Protein AF-A0A7J2VV22-F1 (afdb_monomer)

Solvent-accessible surface area (backbone atoms only — not comparable to full-atom values): 4633 Å² total; per-residue (Å²): 128,60,70,45,77,38,78,69,40,41,41,71,59,41,53,57,39,47,74,66,65,29,48,41,29,41,53,65,64,94,46,73,69,51,30,50,52,32,50,78,67,68,68,52,51,71,54,90,61,54,71,35,82,67,82,80,74,81,65,72,66,58,74,73,59,74,79,78,83,87,82,88,132

Structure (mmCIF, N/CA/C/O backbone):
data_AF-A0A7J2VV22-F1
#
_entry.id   AF-A0A7J2VV22-F1
#
loop_
_atom_site.group_PDB
_atom_site.id
_atom_site.type_symbol
_atom_site.label_atom_id
_atom_site.label_alt_id
_atom_site.label_comp_id
_atom_site.label_asym_id
_atom_site.label_entity_id
_atom_site.label_seq_id
_atom_site.pdbx_PDB_ins_code
_atom_site.Cartn_x
_atom_site.Cartn_y
_atom_site.Cartn_z
_atom_site.occupancy
_atom_site.B_iso_or_equiv
_atom_site.auth_seq_id
_atom_site.auth_comp_id
_atom_site.auth_asym_id
_atom_site.auth_atom_id
_atom_site.pdbx_PDB_model_num
ATOM 1 N N . MET A 1 1 ? -2.361 -11.297 -7.607 1.00 62.16 1 MET A N 1
ATOM 2 C CA . MET A 1 1 ? -2.202 -10.338 -6.498 1.00 62.16 1 MET A CA 1
ATOM 3 C C . MET A 1 1 ? -2.320 -8.985 -7.133 1.00 62.16 1 MET A C 1
ATOM 5 O O . MET A 1 1 ? -1.524 -8.701 -8.011 1.00 62.16 1 MET A O 1
ATOM 9 N N . ASP A 1 2 ? -3.326 -8.227 -6.732 1.00 85.44 2 ASP A N 1
ATOM 10 C CA . ASP A 1 2 ? -3.759 -7.036 -7.465 1.00 85.44 2 ASP A CA 1
ATOM 11 C C . ASP A 1 2 ? -3.376 -5.749 -6.717 1.00 85.44 2 ASP A C 1
ATOM 13 O O . ASP A 1 2 ? -3.183 -4.703 -7.322 1.00 85.44 2 ASP A O 1
ATOM 17 N N . VAL A 1 3 ? -3.195 -5.836 -5.392 1.00 89.00 3 VAL A N 1
ATOM 18 C CA . VAL A 1 3 ? -2.902 -4.695 -4.517 1.00 89.00 3 VAL A CA 1
ATOM 19 C C . VAL A 1 3 ? -1.853 -5.063 -3.465 1.00 89.00 3 VAL A C 1
ATOM 21 O O . VAL A 1 3 ? -1.920 -6.137 -2.861 1.00 89.00 3 VAL A O 1
ATOM 24 N N . LEU A 1 4 ? -0.919 -4.148 -3.199 1.00 89.44 4 LEU A N 1
ATOM 25 C CA . LEU A 1 4 ? 0.069 -4.221 -2.124 1.00 89.44 4 LEU A CA 1
ATOM 26 C C . LEU A 1 4 ? -0.048 -2.997 -1.207 1.00 89.44 4 LEU A C 1
ATOM 28 O O . LEU A 1 4 ? 0.005 -1.863 -1.667 1.00 89.44 4 LEU A O 1
ATOM 32 N N . ILE A 1 5 ? -0.131 -3.218 0.106 1.00 91.44 5 ILE A N 1
ATOM 33 C CA . ILE A 1 5 ? -0.116 -2.141 1.104 1.00 91.44 5 ILE A CA 1
ATOM 34 C C . ILE A 1 5 ? 1.203 -2.221 1.874 1.00 91.44 5 ILE A C 1
ATOM 36 O O . ILE A 1 5 ? 1.472 -3.221 2.540 1.00 91.44 5 ILE A O 1
ATOM 40 N N . THR A 1 6 ? 2.034 -1.183 1.787 1.00 89.50 6 THR A N 1
ATOM 41 C CA . THR A 1 6 ? 3.344 -1.137 2.453 1.00 89.50 6 THR A CA 1
ATOM 42 C C . THR A 1 6 ? 3.643 0.250 3.001 1.00 89.50 6 THR A C 1
ATOM 44 O O . THR A 1 6 ? 3.160 1.259 2.493 1.00 89.50 6 THR A O 1
ATOM 47 N N . LYS A 1 7 ? 4.448 0.318 4.063 1.00 87.44 7 LYS A N 1
ATOM 48 C CA . LYS A 1 7 ? 4.898 1.596 4.624 1.00 87.44 7 LYS A CA 1
ATOM 49 C C . LYS A 1 7 ? 5.897 2.288 3.697 1.00 87.44 7 LYS A C 1
ATOM 51 O O . LYS A 1 7 ? 5.838 3.500 3.529 1.00 87.44 7 LYS A O 1
ATOM 56 N N . GLU A 1 8 ? 6.796 1.507 3.106 1.00 85.56 8 GLU A N 1
ATOM 57 C CA . GLU A 1 8 ? 7.875 1.981 2.244 1.00 85.56 8 GLU A CA 1
ATOM 58 C C . GLU A 1 8 ? 8.101 0.977 1.110 1.00 85.56 8 GLU A C 1
ATOM 60 O O . GLU A 1 8 ? 7.937 -0.236 1.290 1.00 85.56 8 GLU A O 1
ATOM 65 N N . VAL A 1 9 ? 8.482 1.480 -0.062 1.00 87.69 9 VAL A N 1
ATOM 66 C CA . VAL A 1 9 ? 8.860 0.665 -1.221 1.00 87.69 9 VAL A CA 1
ATOM 67 C C . VAL A 1 9 ? 10.108 1.247 -1.880 1.00 87.69 9 VAL A C 1
ATOM 69 O O . VAL A 1 9 ? 10.207 2.459 -2.084 1.00 87.69 9 VAL A O 1
ATOM 72 N N . GLY A 1 10 ? 11.077 0.379 -2.174 1.00 83.75 10 GLY A N 1
ATOM 73 C CA . GLY A 1 10 ? 12.287 0.742 -2.913 1.00 83.75 10 GLY A CA 1
ATOM 74 C C . GLY A 1 10 ? 12.036 0.869 -4.412 1.00 83.75 10 GLY A C 1
ATOM 75 O O . GLY A 1 10 ? 11.077 0.297 -4.924 1.00 83.75 10 GLY A O 1
ATOM 76 N N . GLU A 1 11 ? 12.913 1.582 -5.113 1.00 82.06 11 GLU A N 1
ATOM 77 C CA . GLU A 1 11 ? 12.819 1.843 -6.558 1.00 82.06 11 GLU A CA 1
ATOM 78 C C . GLU A 1 11 ? 12.654 0.575 -7.409 1.00 82.06 11 GLU A C 1
ATOM 80 O O . GLU A 1 11 ? 11.671 0.447 -8.141 1.00 82.06 11 GLU A O 1
ATOM 85 N N . ILE A 1 12 ? 13.544 -0.410 -7.258 1.00 84.00 12 ILE A N 1
ATOM 86 C CA . ILE A 1 12 ? 13.508 -1.654 -8.047 1.00 84.00 12 ILE A CA 1
ATOM 87 C C . ILE A 1 12 ? 12.183 -2.399 -7.833 1.00 84.00 12 ILE A C 1
ATOM 89 O O . ILE A 1 12 ? 11.534 -2.832 -8.791 1.00 84.00 12 ILE A O 1
ATOM 93 N N . SER A 1 13 ? 11.757 -2.516 -6.573 1.00 84.50 13 SER A N 1
ATOM 94 C CA . SER A 1 13 ? 10.493 -3.158 -6.215 1.00 84.50 13 SER A CA 1
ATOM 95 C C . SER A 1 13 ? 9.301 -2.375 -6.753 1.00 84.50 13 SER A C 1
ATOM 97 O O . SER A 1 13 ? 8.373 -2.981 -7.271 1.00 84.50 13 SER A O 1
ATOM 99 N N . PHE A 1 14 ? 9.330 -1.043 -6.680 1.00 86.75 14 PHE A N 1
ATOM 100 C CA . PHE A 1 14 ? 8.266 -0.180 -7.181 1.00 86.75 14 PHE A CA 1
ATOM 101 C C . PHE A 1 14 ? 8.051 -0.367 -8.684 1.00 86.75 14 PHE A C 1
ATOM 103 O O . PHE A 1 14 ? 6.925 -0.622 -9.106 1.00 86.75 14 PHE A O 1
ATOM 110 N N . HIS A 1 15 ? 9.125 -0.308 -9.476 1.00 85.00 15 HIS A N 1
ATOM 111 C CA . HIS A 1 15 ? 9.049 -0.525 -10.921 1.00 85.00 15 HIS A CA 1
ATOM 112 C C . HIS A 1 15 ? 8.582 -1.940 -11.258 1.00 85.00 15 HIS A C 1
ATOM 114 O O . HIS A 1 15 ? 7.628 -2.102 -12.011 1.00 85.00 15 HIS A O 1
ATOM 120 N N . THR A 1 16 ? 9.167 -2.960 -10.625 1.00 85.94 16 THR A N 1
ATOM 121 C CA . THR A 1 16 ? 8.789 -4.359 -10.880 1.00 85.94 16 THR A CA 1
ATOM 122 C C . THR A 1 16 ? 7.318 -4.623 -10.550 1.00 85.94 16 THR A C 1
ATOM 124 O O . THR A 1 16 ? 6.615 -5.268 -11.323 1.00 85.94 16 THR A O 1
ATOM 127 N N . LEU A 1 17 ? 6.826 -4.137 -9.408 1.00 88.56 17 LEU A N 1
ATOM 128 C CA . LEU A 1 17 ? 5.434 -4.327 -8.991 1.00 88.56 17 LEU A CA 1
ATOM 129 C C . LEU A 1 17 ? 4.465 -3.557 -9.896 1.00 88.56 17 LEU A C 1
ATOM 131 O O . LEU A 1 17 ? 3.443 -4.108 -10.303 1.00 88.56 17 LEU A O 1
ATOM 135 N N . ARG A 1 18 ? 4.811 -2.320 -10.265 1.00 84.88 18 ARG A N 1
ATOM 136 C CA . ARG A 1 18 ? 4.003 -1.489 -11.163 1.00 84.88 18 ARG A CA 1
ATOM 137 C C . ARG A 1 18 ? 3.918 -2.070 -12.576 1.00 84.88 18 ARG A C 1
ATOM 139 O O . ARG A 1 18 ? 2.841 -2.045 -13.165 1.00 84.88 18 ARG A O 1
ATOM 146 N N . ASP A 1 19 ? 5.004 -2.649 -13.086 1.00 86.75 19 ASP A N 1
ATOM 147 C CA . ASP A 1 19 ? 5.028 -3.341 -14.384 1.00 86.75 19 ASP A CA 1
ATOM 148 C C . ASP A 1 19 ? 4.145 -4.599 -14.385 1.00 86.75 19 ASP A C 1
ATOM 150 O O . ASP A 1 19 ? 3.597 -4.980 -15.418 1.00 86.75 19 ASP A O 1
ATOM 154 N N . ASN A 1 20 ? 3.950 -5.219 -13.216 1.00 89.19 20 ASN A N 1
ATOM 155 C CA . ASN A 1 20 ? 3.011 -6.326 -13.020 1.00 89.19 20 ASN A CA 1
ATOM 156 C C . ASN A 1 20 ? 1.568 -5.859 -12.740 1.00 89.19 20 ASN A C 1
ATOM 158 O O . ASN A 1 20 ? 0.741 -6.677 -12.341 1.00 89.19 20 ASN A O 1
ATOM 162 N N . LEU A 1 21 ? 1.259 -4.572 -12.959 1.00 87.19 21 LEU A N 1
ATOM 163 C CA . LEU A 1 21 ? -0.063 -3.967 -12.742 1.00 87.19 21 LEU A CA 1
ATOM 164 C C . LEU A 1 21 ? -0.562 -4.085 -11.292 1.00 87.19 21 LEU A C 1
ATOM 166 O O . LEU A 1 21 ? -1.763 -4.185 -11.054 1.00 87.19 21 LEU A O 1
ATOM 170 N N . ILE A 1 22 ? 0.358 -4.091 -10.323 1.00 89.06 22 ILE A N 1
ATOM 171 C CA . ILE A 1 22 ? 0.021 -4.139 -8.898 1.00 89.06 22 ILE A CA 1
ATOM 172 C C . ILE A 1 22 ? -0.087 -2.713 -8.363 1.00 89.06 22 ILE A C 1
ATOM 174 O O . ILE A 1 22 ? 0.882 -1.950 -8.421 1.00 89.06 22 ILE A O 1
ATOM 178 N N . ASP A 1 23 ? -1.236 -2.378 -7.778 1.00 87.88 23 ASP A N 1
ATOM 179 C CA . ASP A 1 23 ? -1.440 -1.085 -7.129 1.00 87.88 23 ASP A CA 1
ATOM 180 C C . ASP A 1 23 ? -0.769 -1.056 -5.755 1.00 87.88 23 ASP A C 1
ATOM 182 O O . ASP A 1 23 ? -0.974 -1.938 -4.917 1.00 87.88 23 ASP A O 1
ATOM 186 N N . ILE A 1 24 ? 0.032 -0.022 -5.499 1.00 89.31 24 ILE A N 1
ATOM 187 C CA . ILE A 1 24 ? 0.805 0.107 -4.262 1.00 89.31 24 ILE A CA 1
ATOM 188 C C . ILE A 1 24 ? 0.203 1.225 -3.413 1.00 89.31 24 ILE A C 1
ATOM 190 O O . ILE A 1 24 ? 0.160 2.379 -3.835 1.00 89.31 24 ILE A O 1
ATOM 194 N N . TYR A 1 25 ? -0.215 0.899 -2.194 1.00 91.31 25 TYR A N 1
ATOM 195 C CA . TYR A 1 25 ? -0.775 1.844 -1.229 1.00 91.31 25 TYR A CA 1
ATOM 196 C C . TYR A 1 25 ? 0.163 2.051 -0.050 1.00 91.31 25 TYR A C 1
ATOM 198 O O . TYR A 1 25 ? 0.809 1.116 0.436 1.00 91.31 25 TYR A O 1
ATOM 206 N N . LYS A 1 26 ? 0.184 3.282 0.454 1.00 89.88 26 LYS A N 1
ATOM 207 C CA . LYS A 1 26 ? 0.920 3.650 1.655 1.00 89.88 26 LYS A CA 1
ATOM 208 C C . LYS A 1 26 ? 0.179 3.143 2.888 1.00 89.88 26 LYS A C 1
ATOM 210 O O . LYS A 1 26 ? -0.993 3.450 3.091 1.00 89.88 26 LYS A O 1
ATOM 215 N N . ALA A 1 27 ? 0.861 2.376 3.728 1.00 90.88 27 ALA A N 1
ATOM 216 C CA . ALA A 1 27 ? 0.306 1.910 4.990 1.00 90.88 27 ALA A CA 1
ATOM 217 C C . ALA A 1 27 ? 0.237 3.066 6.002 1.00 90.88 27 ALA A C 1
ATOM 219 O O . ALA A 1 27 ? 1.253 3.454 6.582 1.00 90.88 27 ALA A O 1
ATOM 220 N N . GLU A 1 28 ? -0.967 3.588 6.238 1.00 83.31 28 GLU A N 1
ATOM 221 C CA . GLU A 1 28 ? -1.232 4.599 7.265 1.00 83.31 28 GLU A CA 1
ATOM 222 C C . GLU A 1 28 ? -2.153 4.030 8.353 1.00 83.31 28 GLU A C 1
ATOM 224 O O . GLU A 1 28 ? -3.347 3.804 8.145 1.00 83.31 28 GLU A O 1
ATOM 229 N N . GLY A 1 29 ? -1.563 3.751 9.518 1.00 84.88 29 GLY A N 1
ATOM 230 C CA . GLY A 1 29 ? -2.244 3.198 10.689 1.00 84.88 29 GLY A CA 1
ATOM 231 C C . GLY A 1 29 ? -1.260 2.545 11.659 1.00 84.88 29 GLY A C 1
ATOM 232 O O . GLY A 1 29 ? -0.124 2.231 11.294 1.00 84.88 29 GLY A O 1
ATOM 233 N N . LYS A 1 30 ? -1.679 2.336 12.911 1.00 85.81 30 LYS A N 1
ATOM 234 C CA . LYS A 1 30 ? -0.839 1.652 13.916 1.00 85.81 30 LYS A CA 1
ATOM 235 C C . LYS A 1 30 ? -0.990 0.138 13.874 1.00 85.81 30 LYS A C 1
ATOM 237 O O . LYS A 1 30 ? -0.091 -0.583 14.296 1.00 85.81 30 LYS A O 1
ATOM 242 N N . THR A 1 31 ? -2.136 -0.344 13.402 1.00 92.00 31 THR A N 1
ATOM 243 C CA . THR A 1 31 ? -2.472 -1.769 13.386 1.00 92.00 31 THR A CA 1
ATOM 244 C C . THR A 1 31 ? -2.926 -2.208 12.003 1.00 92.00 31 THR A C 1
ATOM 246 O O . THR A 1 31 ? -3.501 -1.425 11.251 1.00 92.00 31 THR A O 1
ATOM 249 N N . VAL A 1 32 ? -2.726 -3.490 11.685 1.00 90.31 32 VAL A N 1
ATOM 250 C CA . VAL A 1 32 ? -3.173 -4.080 10.410 1.00 90.31 32 VAL A CA 1
ATOM 251 C C . VAL A 1 32 ? -4.677 -3.880 10.206 1.00 90.31 32 VAL A C 1
ATOM 253 O O . VAL A 1 32 ? -5.111 -3.554 9.107 1.00 90.31 32 VAL A O 1
ATOM 256 N N . LYS A 1 33 ? -5.471 -4.005 11.278 1.00 92.25 33 LYS A N 1
ATOM 257 C CA . LYS A 1 33 ? -6.922 -3.792 11.233 1.00 92.25 33 LYS A CA 1
ATOM 258 C C . LYS A 1 33 ? -7.276 -2.380 10.760 1.00 92.25 33 LYS A C 1
ATOM 260 O O . LYS A 1 33 ? -8.111 -2.225 9.881 1.00 92.25 33 LYS A O 1
ATOM 265 N N . GLU A 1 34 ? -6.621 -1.370 11.322 1.00 91.19 34 GLU A N 1
ATOM 266 C CA . GLU A 1 34 ? -6.840 0.035 10.969 1.00 91.19 34 GLU A CA 1
ATOM 267 C C . GLU A 1 34 ? -6.434 0.324 9.519 1.00 91.19 34 GLU A C 1
ATOM 269 O O . GLU A 1 34 ? -7.171 0.981 8.789 1.00 91.19 34 GLU A O 1
ATOM 274 N N . VAL A 1 35 ? -5.307 -0.240 9.073 1.00 91.56 35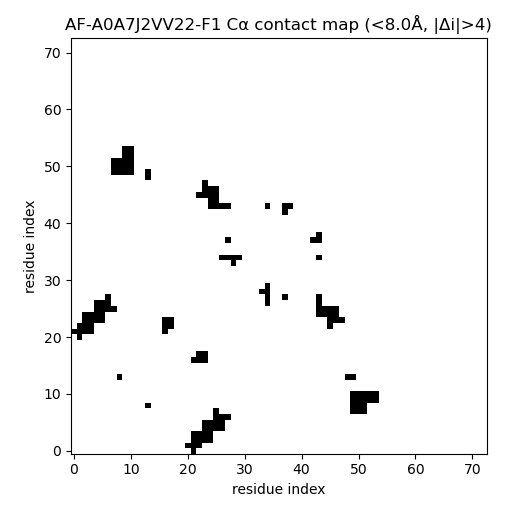 VAL A N 1
ATOM 275 C CA . VAL A 1 35 ? -4.842 -0.112 7.685 1.00 91.56 35 VAL A CA 1
ATOM 276 C C . VAL A 1 35 ? -5.847 -0.731 6.709 1.00 91.56 35 VAL A C 1
ATOM 278 O O . VAL A 1 35 ? -6.198 -0.101 5.7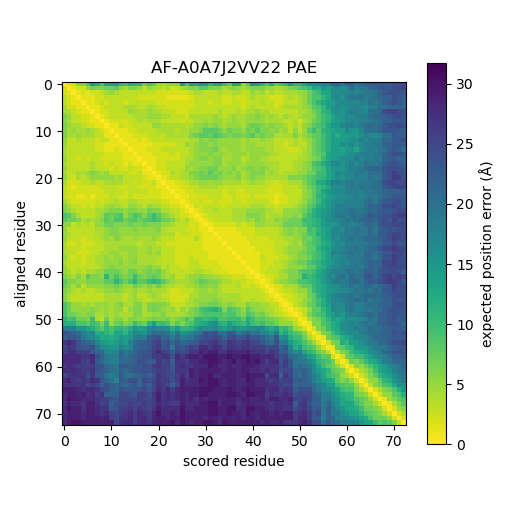14 1.00 91.56 35 VAL A O 1
ATOM 281 N N . ILE A 1 36 ? -6.367 -1.926 7.006 1.00 91.69 36 ILE A N 1
ATOM 282 C CA . ILE A 1 36 ? -7.398 -2.573 6.180 1.00 91.69 36 ILE A CA 1
ATOM 283 C C . ILE A 1 36 ? -8.694 -1.754 6.185 1.00 91.69 36 ILE A C 1
ATOM 285 O O . ILE A 1 36 ? -9.297 -1.557 5.133 1.00 91.69 36 ILE A O 1
ATOM 289 N N . GLU A 1 37 ? -9.126 -1.237 7.337 1.00 92.94 37 GLU A N 1
ATOM 290 C CA . GLU A 1 37 ? -10.306 -0.369 7.398 1.00 92.94 37 GLU A CA 1
ATOM 291 C C . GLU A 1 37 ? -10.128 0.899 6.555 1.00 92.94 37 GLU A C 1
ATOM 293 O O . GLU A 1 37 ? -11.062 1.308 5.866 1.00 92.94 37 GLU A O 1
ATOM 298 N N . ASN A 1 38 ? -8.945 1.513 6.585 1.00 91.12 38 ASN A N 1
ATOM 299 C CA . ASN A 1 38 ? -8.631 2.684 5.770 1.00 91.12 38 ASN A CA 1
ATOM 300 C C . ASN A 1 38 ? -8.595 2.342 4.276 1.00 91.12 38 ASN A C 1
ATOM 302 O O . ASN A 1 38 ? -9.070 3.142 3.469 1.00 91.12 38 ASN A O 1
ATOM 306 N N . PHE A 1 39 ? -8.103 1.153 3.914 1.00 90.12 39 PHE A N 1
ATOM 307 C CA . PHE A 1 39 ? -8.126 0.651 2.540 1.00 90.12 39 PHE A CA 1
ATOM 308 C C . PHE A 1 39 ? -9.562 0.498 2.028 1.00 90.12 39 PHE A C 1
ATOM 310 O O . PHE A 1 39 ? -9.921 1.082 1.010 1.00 90.12 39 PHE A O 1
ATOM 317 N N . VAL A 1 40 ? -10.416 -0.201 2.784 1.00 90.62 40 VAL A N 1
ATOM 318 C CA . VAL A 1 40 ? -11.830 -0.416 2.426 1.00 90.62 40 VAL A CA 1
ATOM 319 C C . VAL A 1 40 ? -12.607 0.906 2.371 1.00 90.62 40 VAL A C 1
ATOM 321 O O . VAL A 1 40 ? -13.500 1.063 1.543 1.00 90.62 40 VAL A O 1
ATOM 324 N N . LYS A 1 41 ? -12.256 1.881 3.219 1.00 92.12 41 LYS A N 1
ATOM 325 C CA . LYS A 1 41 ? -12.846 3.233 3.213 1.00 92.12 41 LYS A CA 1
ATOM 326 C C . LYS A 1 41 ? -12.296 4.142 2.102 1.00 92.12 41 LYS A C 1
ATOM 328 O O . LYS A 1 41 ? -12.752 5.279 2.011 1.00 92.12 41 LYS A O 1
ATOM 333 N N . GLY A 1 42 ? -11.317 3.697 1.307 1.00 88.06 42 GLY A N 1
ATOM 334 C CA . GLY A 1 42 ? -10.686 4.505 0.256 1.0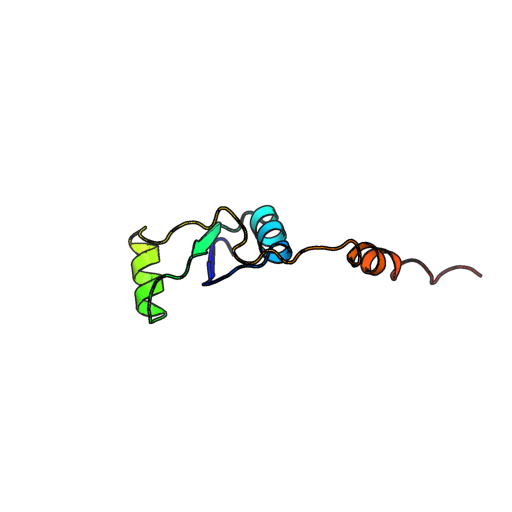0 88.06 42 GLY A CA 1
ATOM 335 C C . GLY A 1 42 ? -9.879 5.696 0.784 1.00 88.06 42 GLY A C 1
ATOM 336 O O . GLY A 1 42 ? -9.759 6.707 0.100 1.00 88.06 42 GLY A O 1
ATOM 337 N N . LYS A 1 43 ? -9.369 5.610 2.019 1.00 88.75 43 LYS A N 1
ATOM 338 C CA . LYS A 1 43 ? -8.607 6.684 2.682 1.00 88.75 43 LYS A CA 1
ATOM 339 C C . LYS A 1 43 ? -7.091 6.545 2.550 1.00 88.75 43 LYS A C 1
ATOM 341 O O . LYS A 1 43 ? -6.383 7.459 2.951 1.00 88.75 43 LYS A O 1
ATOM 346 N N . LEU A 1 44 ? -6.594 5.408 2.059 1.00 86.69 44 LEU A N 1
ATOM 347 C CA . LEU A 1 44 ? -5.159 5.204 1.860 1.00 86.69 44 LEU A CA 1
ATOM 348 C C . LEU A 1 44 ? -4.676 5.915 0.596 1.00 86.69 44 LEU A C 1
ATOM 350 O O . LEU A 1 44 ? -5.330 5.862 -0.445 1.00 86.69 44 LEU A O 1
ATOM 354 N N . GLU A 1 45 ? -3.496 6.523 0.679 1.00 86.88 45 GLU A N 1
ATOM 355 C CA . GLU A 1 45 ? -2.829 7.123 -0.474 1.00 86.88 45 GLU A CA 1
ATOM 356 C C . GLU A 1 45 ? -2.190 6.059 -1.369 1.00 86.88 45 GLU A C 1
ATOM 358 O O . GLU A 1 45 ? -1.523 5.133 -0.896 1.00 86.88 45 GLU A O 1
ATOM 363 N N . ILE A 1 46 ? -2.344 6.235 -2.681 1.00 87.31 46 ILE A N 1
ATOM 364 C CA . ILE A 1 46 ? -1.627 5.453 -3.687 1.00 87.31 46 ILE A CA 1
ATOM 365 C C . ILE A 1 46 ? -0.205 6.003 -3.801 1.00 87.31 46 ILE A C 1
ATOM 367 O O . ILE A 1 46 ? 0.010 7.203 -4.001 1.00 87.31 46 ILE A O 1
ATOM 371 N N . LEU A 1 4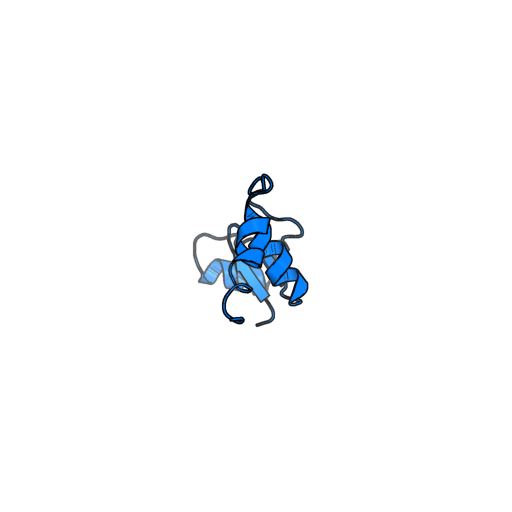7 ? 0.779 5.116 -3.707 1.00 85.75 47 LEU A N 1
ATOM 372 C CA . LEU A 1 47 ? 2.174 5.449 -3.943 1.00 85.75 47 LEU A CA 1
ATOM 373 C C . LEU A 1 47 ? 2.421 5.495 -5.453 1.00 85.75 47 LEU A C 1
ATOM 375 O O . LEU A 1 47 ? 2.467 4.474 -6.124 1.00 85.75 47 LEU A O 1
ATOM 379 N N . ASN A 1 48 ? 2.609 6.703 -5.987 1.00 81.56 48 ASN A N 1
ATOM 380 C CA . ASN A 1 48 ? 2.945 6.923 -7.402 1.00 81.56 48 ASN A CA 1
ATOM 381 C C . ASN A 1 48 ? 4.456 6.967 -7.674 1.00 81.56 48 ASN A C 1
ATOM 383 O O . ASN A 1 48 ? 4.872 7.055 -8.834 1.00 81.56 48 ASN A O 1
ATOM 387 N N . LYS A 1 49 ? 5.266 6.941 -6.613 1.00 80.12 49 LYS A N 1
ATOM 388 C CA . LYS A 1 49 ? 6.725 7.040 -6.644 1.00 80.12 49 LYS A CA 1
ATOM 389 C C . LYS A 1 49 ? 7.325 6.109 -5.586 1.00 80.12 49 LYS A C 1
ATOM 391 O O . LYS A 1 49 ? 6.671 5.884 -4.560 1.00 80.12 49 LYS A O 1
ATOM 396 N N . PRO A 1 50 ? 8.550 5.602 -5.795 1.00 82.31 50 PRO A N 1
ATOM 397 C CA . PRO A 1 50 ? 9.259 4.880 -4.753 1.00 82.31 50 PRO A CA 1
ATOM 398 C C . PRO A 1 50 ? 9.510 5.791 -3.552 1.00 82.31 50 PRO A C 1
ATOM 400 O O . PRO A 1 50 ? 9.788 6.980 -3.697 1.00 82.31 50 PRO A O 1
ATOM 403 N N . THR A 1 51 ? 9.372 5.231 -2.354 1.00 79.44 51 THR A N 1
ATOM 404 C CA . THR A 1 51 ? 9.607 5.955 -1.093 1.00 79.44 51 THR A CA 1
ATOM 405 C C . THR A 1 51 ? 11.074 5.908 -0.687 1.00 79.44 51 THR A C 1
ATOM 407 O O . THR A 1 51 ? 11.527 6.754 0.077 1.00 79.44 51 THR A O 1
ATOM 410 N N . LYS A 1 52 ? 11.816 4.927 -1.207 1.00 75.56 52 LYS A N 1
ATOM 411 C CA . LYS A 1 52 ? 13.248 4.772 -0.993 1.00 75.56 52 LYS A CA 1
ATOM 412 C C . LYS A 1 52 ? 13.950 4.762 -2.348 1.00 75.56 52 LYS A C 1
ATOM 414 O O . LYS A 1 52 ? 13.857 3.783 -3.089 1.00 75.56 52 LYS A O 1
ATOM 419 N N . GLU A 1 53 ? 14.626 5.862 -2.657 1.00 60.03 53 GLU A N 1
ATOM 420 C CA . GLU A 1 53 ? 15.574 5.936 -3.767 1.00 60.03 53 GLU A CA 1
ATOM 421 C C . GLU A 1 53 ? 16.813 5.143 -3.354 1.00 60.03 53 GLU A C 1
ATOM 423 O O . GLU A 1 53 ? 17.573 5.537 -2.466 1.00 60.03 53 GLU A O 1
ATOM 428 N N . GLU A 1 54 ? 16.974 3.966 -3.945 1.00 54.78 54 GLU A N 1
ATOM 429 C CA . GLU A 1 54 ? 18.265 3.305 -3.929 1.00 54.78 54 GLU A CA 1
ATOM 430 C C . GLU A 1 54 ? 19.007 3.896 -5.117 1.00 54.78 54 GLU A C 1
ATOM 432 O O . GLU A 1 54 ? 18.636 3.645 -6.254 1.00 54.78 54 GLU A O 1
ATOM 437 N N . ILE A 1 55 ? 19.985 4.760 -4.851 1.00 51.41 55 ILE A N 1
ATOM 438 C CA . ILE A 1 55 ? 20.821 5.367 -5.885 1.00 51.41 55 ILE A CA 1
ATOM 439 C C . ILE A 1 55 ? 21.483 4.205 -6.634 1.00 51.41 55 ILE A C 1
ATOM 441 O O . ILE A 1 55 ? 22.456 3.630 -6.145 1.00 51.41 55 ILE A O 1
ATOM 445 N N . VAL A 1 56 ? 20.932 3.802 -7.781 1.00 51.53 56 VAL A N 1
ATOM 446 C CA . VAL A 1 56 ? 21.508 2.727 -8.591 1.00 51.53 56 VAL A CA 1
ATOM 447 C C . VAL A 1 56 ? 22.718 3.307 -9.316 1.00 51.53 56 VAL A C 1
ATOM 449 O O . VAL A 1 56 ? 22.648 3.711 -10.474 1.00 51.53 56 VAL A O 1
ATOM 452 N N . SER A 1 57 ? 23.853 3.373 -8.625 1.00 43.28 57 SER A N 1
ATOM 453 C CA . SER A 1 57 ? 25.151 3.579 -9.258 1.00 43.28 57 SER A CA 1
ATOM 454 C C . SER A 1 57 ? 25.571 2.280 -9.952 1.00 43.28 57 SER A C 1
ATOM 456 O O . SER A 1 57 ? 26.216 1.422 -9.359 1.00 43.28 57 SER A O 1
ATOM 458 N N . GLU A 1 58 ? 25.133 2.119 -11.205 1.00 50.19 58 GLU A N 1
ATOM 459 C CA . GLU A 1 58 ? 25.769 1.386 -12.324 1.00 50.19 58 GLU A CA 1
ATOM 460 C C . GLU A 1 58 ? 26.245 -0.080 -12.129 1.00 50.19 58 GLU A C 1
ATOM 462 O O . GLU A 1 58 ? 26.711 -0.706 -13.079 1.00 50.19 58 GLU A O 1
ATOM 467 N N . THR A 1 59 ? 26.082 -0.697 -10.960 1.00 50.22 59 THR A N 1
ATOM 468 C CA . THR A 1 59 ? 26.695 -1.996 -10.613 1.00 50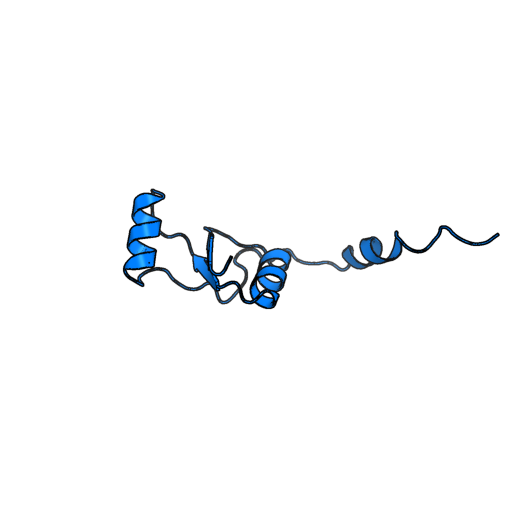.22 59 THR A CA 1
ATOM 469 C C . THR A 1 59 ? 25.810 -3.207 -10.923 1.00 50.22 59 THR A C 1
ATOM 471 O O . THR A 1 59 ? 26.284 -4.342 -10.947 1.00 50.22 59 THR A O 1
ATOM 474 N N . SER A 1 60 ? 24.527 -3.008 -11.242 1.00 47.94 60 SER A N 1
ATOM 475 C CA . SER A 1 60 ? 23.588 -4.112 -11.509 1.00 47.94 60 SER A CA 1
ATOM 476 C C . SER A 1 60 ? 23.704 -4.725 -12.914 1.00 47.94 60 SER A C 1
ATOM 478 O O . SER A 1 60 ? 23.080 -5.755 -13.183 1.00 47.94 60 SER A O 1
ATOM 480 N N .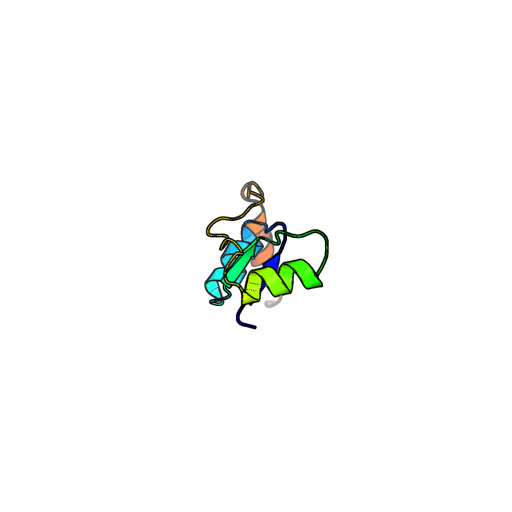 THR A 1 61 ? 24.524 -4.158 -13.808 1.00 48.66 61 THR A N 1
ATOM 481 C CA . THR A 1 61 ? 24.770 -4.728 -15.148 1.00 48.66 61 THR A CA 1
ATOM 482 C C . THR A 1 61 ? 25.561 -6.045 -15.079 1.00 48.66 61 THR A C 1
ATOM 484 O O . THR A 1 61 ? 25.403 -6.906 -15.948 1.00 48.66 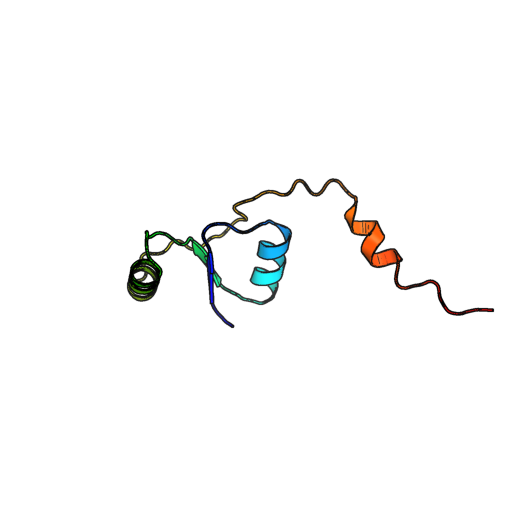61 THR A O 1
ATOM 487 N N . GLU A 1 62 ? 26.337 -6.280 -14.014 1.00 49.31 62 GLU A N 1
ATOM 488 C CA . GLU A 1 62 ? 27.116 -7.519 -13.858 1.00 49.31 62 GLU A CA 1
ATOM 489 C C . GLU A 1 62 ? 26.258 -8.765 -13.578 1.00 49.31 62 GLU A C 1
ATOM 491 O O . GLU A 1 62 ? 26.590 -9.855 -14.052 1.00 49.31 62 GLU A O 1
ATOM 496 N N . TYR A 1 63 ? 25.100 -8.634 -12.919 1.00 53.56 63 TYR A N 1
ATOM 497 C CA . TYR A 1 63 ? 24.261 -9.797 -12.584 1.00 53.56 63 TYR A CA 1
ATOM 498 C C . TYR A 1 63 ? 23.550 -10.416 -13.797 1.00 53.56 63 TYR A C 1
ATOM 500 O O . TYR A 1 63 ? 23.202 -11.597 -13.765 1.00 53.56 63 TYR A O 1
ATOM 508 N N . ARG A 1 64 ? 23.389 -9.672 -14.903 1.00 48.16 64 ARG A N 1
ATOM 509 C CA . ARG A 1 64 ? 22.884 -10.231 -16.172 1.00 48.16 64 ARG A CA 1
ATOM 510 C C . ARG A 1 64 ? 23.966 -10.937 -16.998 1.00 48.16 64 ARG A C 1
ATOM 512 O O . ARG A 1 64 ? 23.630 -11.783 -17.822 1.00 48.16 64 ARG A O 1
ATOM 519 N N . SER A 1 65 ? 25.247 -10.648 -16.762 1.00 48.09 65 SER A N 1
ATOM 520 C CA . SER A 1 65 ? 26.366 -11.242 -17.513 1.00 48.09 65 SER A CA 1
ATOM 521 C C . SER A 1 65 ? 26.782 -12.632 -16.990 1.00 48.09 65 SER A C 1
ATOM 523 O O . SER A 1 65 ? 27.306 -13.458 -17.739 1.00 48.09 65 SER A O 1
ATOM 525 N N . GLY A 1 66 ? 26.481 -12.950 -15.724 1.00 49.03 66 GLY A N 1
ATOM 526 C CA . GLY A 1 66 ? 26.925 -14.187 -15.063 1.00 49.03 66 GLY A CA 1
ATOM 527 C C . GLY A 1 66 ? 26.312 -15.506 -15.564 1.00 49.03 66 GLY A C 1
ATOM 528 O O . GLY A 1 66 ? 26.787 -16.571 -15.176 1.00 49.03 66 GLY A O 1
ATOM 529 N N . ILE A 1 67 ? 25.287 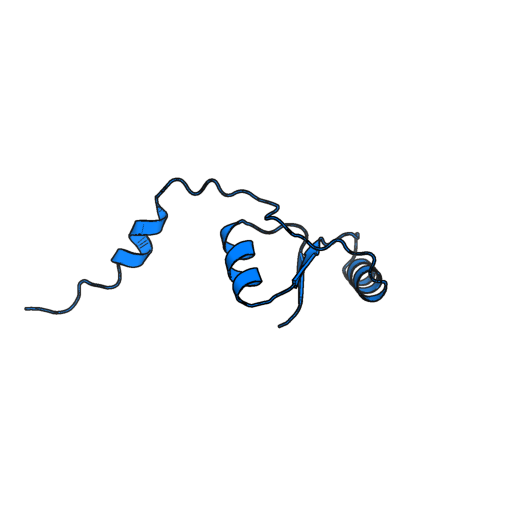-15.479 -16.428 1.00 52.75 67 ILE A N 1
ATOM 530 C CA . ILE A 1 67 ? 24.580 -16.698 -16.883 1.00 52.75 67 ILE A CA 1
ATOM 531 C C . ILE A 1 67 ? 25.097 -17.214 -18.243 1.00 52.75 67 ILE A C 1
ATOM 533 O O . ILE A 1 67 ? 24.786 -18.336 -18.637 1.00 52.75 67 ILE A O 1
ATOM 537 N N . VAL A 1 68 ? 25.962 -16.477 -18.953 1.00 55.16 68 VAL A N 1
ATOM 538 C CA . VAL A 1 68 ? 26.337 -16.828 -20.340 1.00 55.16 68 VAL A CA 1
ATOM 539 C C . VAL A 1 68 ? 27.824 -17.143 -20.504 1.00 55.16 68 VAL A C 1
ATOM 541 O O . VAL A 1 68 ? 28.441 -16.640 -21.428 1.00 55.16 68 VAL A O 1
ATOM 544 N N . ARG A 1 69 ? 28.430 -17.990 -19.656 1.00 53.00 69 ARG A N 1
ATOM 545 C CA . ARG A 1 69 ? 29.705 -18.674 -19.994 1.00 53.00 69 ARG A CA 1
ATOM 546 C C . ARG A 1 69 ? 29.812 -20.081 -19.401 1.00 53.00 69 ARG A C 1
ATOM 548 O O . ARG A 1 69 ? 30.699 -20.372 -18.608 1.00 53.00 69 ARG A O 1
ATOM 555 N N . ARG A 1 70 ? 28.932 -20.991 -19.825 1.00 56.16 70 ARG A N 1
ATOM 556 C CA . ARG A 1 70 ? 29.244 -22.432 -19.870 1.00 56.16 70 ARG A CA 1
ATOM 557 C C . ARG A 1 70 ? 28.633 -23.069 -21.117 1.00 56.16 70 ARG A C 1
ATOM 559 O O . ARG A 1 70 ? 27.549 -23.636 -21.038 1.00 56.16 70 ARG A O 1
ATOM 566 N N . ARG A 1 71 ? 29.319 -22.968 -22.260 1.00 51.00 71 ARG A N 1
ATOM 567 C CA . ARG A 1 71 ? 29.294 -23.959 -23.359 1.00 51.00 71 ARG A CA 1
ATOM 568 C C . ARG A 1 71 ? 30.310 -23.578 -24.445 1.00 51.00 71 ARG A C 1
ATOM 570 O O . ARG A 1 71 ? 30.256 -22.466 -24.954 1.00 51.00 71 ARG A O 1
ATOM 577 N N . GLY A 1 72 ? 31.174 -24.536 -24.789 1.00 51.16 72 GLY A N 1
ATOM 578 C CA . GLY A 1 72 ? 32.243 -24.460 -25.797 1.00 51.16 72 GLY A CA 1
ATOM 579 C C . GLY A 1 72 ? 33.601 -24.206 -25.135 1.00 51.16 72 GLY A C 1
ATOM 580 O O . GLY A 1 72 ? 33.753 -23.177 -24.489 1.00 51.16 72 GLY A O 1
ATOM 581 N N . ALA A 1 73 ? 34.599 -25.083 -25.190 1.00 45.97 73 ALA A N 1
ATOM 582 C CA . ALA A 1 73 ? 34.844 -26.278 -25.995 1.00 45.97 73 ALA A CA 1
ATOM 583 C C . ALA A 1 73 ? 35.689 -27.269 -25.174 1.00 45.97 73 ALA A C 1
ATOM 585 O O . ALA A 1 73 ? 36.336 -26.805 -24.206 1.00 45.97 73 ALA A O 1
#

Sequence (73 aa):
MDVLITKEVGEISFHTLRDNLIDIYKAEGKTVKEVIENFVKGKLEILNKPTKEEIVSETSTEYRSGIVRRRGA

Foldseek 3Di:
DAEAEEQFFEPVRVVVCVVVNYWYWHQDDDDPVVSVVCVVVVNTDTDPHGPDYPPPPPPVVVVVVVPPPPDDD

pLDDT: mean 76.55, std 16.89, range [43.28, 92.94]

Mean predicte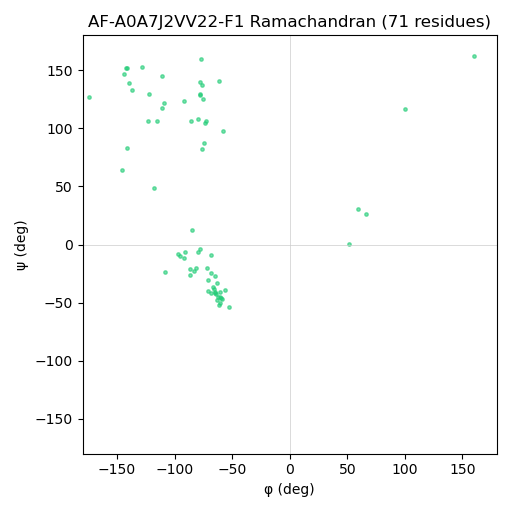d aligned error: 11.71 Å

Radius of gyration: 17.72 Å; Cα contacts (8 Å, |Δi|>4): 72; chains: 1; bounding box: 48×33×40 Å

Nearest PDB structures (foldseek):
  2re2-assembly1_A  TM=8.997E-01  e=1.020E-03  Thermoplasma acidophilum DSM 1728
  2qtd-assembly1_A  TM=9.426E-01  e=6.368E-02  Methanocaldococcus jannaschii DSM 2661
  1rdu-assembly1_A  TM=8.343E-01  e=2.466E-02  Thermotoga maritima
  3tql-assembly1_A  TM=3.736E-01  e=4.872E+00  Coxiella burnetii

Secondary structure (DSSP, 8-state):
--EEEES--BHHHHHHHHHTT-EEEE--SSSHHHHHHHHHTT-SPB--S-SB-----SGGGHHHHTTS-----